Protein AF-A0A7S3C0I4-F1 (afdb_monomer_lite)

Radius of gyration: 18.28 Å; chains: 1; bounding box: 50×37×46 Å

Structure (mmCIF, N/CA/C/O backbone):
data_AF-A0A7S3C0I4-F1
#
_entry.id   AF-A0A7S3C0I4-F1
#
loop_
_atom_site.group_PDB
_atom_site.id
_atom_site.type_symbol
_atom_site.label_atom_id
_atom_site.label_alt_id
_atom_site.label_comp_id
_atom_site.label_asym_id
_atom_site.label_entity_id
_atom_site.label_seq_id
_atom_site.pdbx_PDB_ins_code
_atom_site.Cartn_x
_atom_site.Cartn_y
_atom_site.Cartn_z
_atom_site.occupancy
_atom_site.B_iso_or_equiv
_atom_site.auth_seq_id
_atom_site.auth_comp_id
_atom_site.auth_asym_id
_atom_site.auth_atom_id
_atom_site.pdbx_PDB_model_num
ATOM 1 N N . GLY A 1 1 ? 17.736 3.522 8.682 1.00 48.69 1 GLY A N 1
ATOM 2 C CA . GLY A 1 1 ? 17.381 4.496 7.642 1.00 48.69 1 GLY A CA 1
ATOM 3 C C . GLY A 1 1 ? 15.897 4.374 7.450 1.00 48.69 1 GLY A C 1
ATOM 4 O O . GLY A 1 1 ? 15.434 3.245 7.348 1.00 48.69 1 GLY A O 1
ATOM 5 N N . ASP A 1 2 ? 15.177 5.486 7.488 1.00 69.44 2 ASP A N 1
ATOM 6 C CA . ASP A 1 2 ? 13.716 5.476 7.428 1.00 69.44 2 ASP A CA 1
ATOM 7 C C . ASP A 1 2 ? 13.292 5.419 5.958 1.00 69.44 2 ASP A C 1
ATOM 9 O O . ASP A 1 2 ? 13.362 6.409 5.235 1.00 69.44 2 ASP A O 1
ATOM 13 N N . TYR A 1 3 ? 12.947 4.220 5.487 1.00 77.88 3 TYR A N 1
ATOM 14 C CA . TYR A 1 3 ? 12.648 3.957 4.074 1.00 77.88 3 TYR A CA 1
ATOM 15 C C . TYR A 1 3 ? 11.234 4.389 3.657 1.00 77.88 3 TYR A C 1
ATOM 17 O O . TYR A 1 3 ? 10.981 4.566 2.470 1.00 77.88 3 TYR A O 1
ATOM 25 N N . PHE A 1 4 ? 10.318 4.565 4.617 1.00 88.69 4 PHE A N 1
ATOM 26 C CA . PHE A 1 4 ? 8.887 4.775 4.371 1.00 88.69 4 PHE A CA 1
ATOM 27 C C . PHE A 1 4 ? 8.344 6.059 5.013 1.00 88.69 4 PHE A C 1
ATOM 29 O O . PHE A 1 4 ? 7.157 6.144 5.317 1.00 88.69 4 PHE A O 1
ATOM 36 N N . THR A 1 5 ? 9.187 7.086 5.169 1.00 87.44 5 THR A N 1
ATOM 37 C CA . THR A 1 5 ? 8.852 8.337 5.880 1.00 87.44 5 THR A CA 1
ATOM 38 C C . THR A 1 5 ? 7.561 8.999 5.406 1.00 87.44 5 THR A C 1
ATOM 40 O O . THR A 1 5 ? 6.814 9.524 6.227 1.00 87.44 5 THR A O 1
ATOM 43 N N . GLY A 1 6 ? 7.259 8.960 4.104 1.00 87.56 6 GLY A N 1
ATOM 44 C CA . GLY A 1 6 ? 5.999 9.479 3.566 1.00 87.56 6 GLY A CA 1
ATOM 45 C C . GLY A 1 6 ? 4.771 8.723 4.086 1.00 87.56 6 GLY A C 1
ATOM 46 O O . GLY A 1 6 ? 3.789 9.344 4.489 1.00 87.56 6 GLY A O 1
ATOM 47 N N . VAL A 1 7 ? 4.846 7.389 4.139 1.00 91.94 7 VAL A N 1
ATOM 48 C CA . VAL A 1 7 ? 3.777 6.538 4.686 1.00 91.94 7 VAL A CA 1
ATOM 49 C C . VAL A 1 7 ? 3.670 6.726 6.198 1.00 91.94 7 VAL A C 1
ATOM 51 O O . VAL A 1 7 ? 2.566 6.898 6.703 1.00 91.94 7 VAL A O 1
ATOM 54 N N . ASP A 1 8 ? 4.800 6.764 6.909 1.00 93.88 8 ASP A N 1
ATOM 55 C CA . ASP A 1 8 ? 4.841 6.977 8.362 1.00 93.88 8 ASP A CA 1
ATOM 56 C C . ASP A 1 8 ? 4.233 8.325 8.757 1.00 93.88 8 ASP A C 1
ATOM 58 O O . ASP A 1 8 ? 3.407 8.400 9.664 1.00 93.88 8 ASP A O 1
ATOM 62 N N . THR A 1 9 ? 4.576 9.383 8.020 1.00 93.69 9 THR A N 1
ATOM 63 C CA . THR A 1 9 ? 4.012 10.724 8.217 1.00 93.69 9 THR A CA 1
ATOM 64 C C . THR A 1 9 ? 2.498 10.694 8.017 1.00 93.69 9 THR A C 1
ATOM 66 O O . THR A 1 9 ? 1.744 11.174 8.862 1.00 93.69 9 THR A O 1
ATOM 69 N N . TRP A 1 10 ? 2.015 10.097 6.925 1.00 94.62 10 TRP A N 1
ATOM 70 C CA . TRP A 1 10 ? 0.577 10.003 6.683 1.00 94.62 10 TRP A CA 1
ATOM 71 C C . TRP A 1 10 ? -0.150 9.183 7.764 1.00 94.62 10 TRP A C 1
ATOM 73 O O . TRP A 1 10 ? -1.214 9.593 8.230 1.00 94.62 10 TRP A O 1
ATOM 83 N N . LEU A 1 11 ? 0.430 8.069 8.222 1.00 95.88 11 LEU A N 1
ATOM 84 C CA . LEU A 1 11 ? -0.125 7.271 9.318 1.00 95.88 11 LEU A CA 1
ATOM 85 C C . LEU A 1 11 ? -0.259 8.107 10.595 1.00 95.88 11 LEU A C 1
ATOM 87 O O . LEU A 1 11 ? -1.354 8.194 11.150 1.00 95.88 11 LEU A O 1
ATOM 91 N N . GLN A 1 12 ? 0.826 8.770 10.999 1.00 96.69 12 GLN A N 1
ATOM 92 C CA . GLN A 1 12 ? 0.896 9.568 12.222 1.00 96.69 12 GLN A CA 1
ATOM 93 C C . GLN A 1 12 ? -0.105 10.728 12.225 1.00 96.69 12 GLN A C 1
ATOM 95 O O . GLN A 1 12 ? -0.729 11.017 13.246 1.00 96.69 12 GLN A O 1
ATOM 100 N N . TYR A 1 13 ? -0.242 11.428 11.098 1.00 97.25 13 TYR A N 1
ATOM 101 C CA . TYR A 1 13 ? -1.042 12.653 11.038 1.00 97.25 13 TYR A CA 1
ATOM 102 C C . TYR A 1 13 ? -2.480 12.436 10.559 1.00 97.25 13 TYR A C 1
ATOM 104 O O . TYR A 1 13 ? -3.309 13.326 10.750 1.00 97.25 13 TYR A O 1
ATOM 112 N N . VAL A 1 14 ? -2.798 11.284 9.958 1.00 96.19 14 VAL A N 1
ATOM 113 C CA . VAL A 1 14 ? -4.129 11.012 9.391 1.00 96.19 14 VAL A CA 1
ATOM 114 C C . VAL A 1 14 ? -4.720 9.706 9.909 1.00 96.19 14 VAL A C 1
ATOM 116 O O . VAL A 1 14 ? -5.776 9.732 10.542 1.00 96.19 14 VAL A O 1
ATOM 119 N N . ALA A 1 15 ? -4.075 8.566 9.653 1.00 96.88 15 ALA A N 1
ATOM 120 C CA . ALA A 1 15 ? -4.694 7.262 9.900 1.00 96.88 15 ALA A CA 1
ATOM 121 C C . ALA A 1 15 ? -4.874 6.954 11.394 1.00 96.88 15 ALA A C 1
ATOM 123 O O . ALA A 1 15 ? -5.948 6.505 11.798 1.00 96.88 15 ALA A O 1
ATOM 124 N N . GLU A 1 16 ? -3.846 7.209 12.207 1.00 97.75 16 GLU A N 1
ATOM 125 C CA . GLU A 1 16 ? -3.862 6.960 13.652 1.00 97.75 16 GLU A CA 1
ATOM 126 C C . GLU A 1 16 ? -4.842 7.899 14.384 1.00 97.75 16 GLU A C 1
ATOM 128 O O . GLU A 1 16 ? -5.669 7.395 15.150 1.00 97.75 16 GLU A O 1
ATOM 133 N N . PRO A 1 17 ? -4.864 9.227 14.124 1.00 98.19 17 PRO A N 1
ATOM 134 C CA . PRO A 1 17 ? -5.885 10.105 14.692 1.00 98.19 17 PRO A CA 1
ATOM 135 C C . PRO A 1 17 ? -7.310 9.719 14.282 1.00 98.19 17 PRO A C 1
ATOM 137 O O . PRO A 1 17 ? -8.217 9.753 15.115 1.00 98.19 17 PRO A O 1
ATOM 140 N N . LEU A 1 18 ? -7.523 9.321 13.021 1.00 97.06 18 LEU A N 1
ATOM 141 C CA . LEU A 1 18 ? -8.840 8.893 12.546 1.00 97.06 18 LEU A CA 1
ATOM 142 C C . LEU A 1 18 ? -9.318 7.624 13.265 1.00 97.06 18 LEU A C 1
ATOM 144 O O . LEU A 1 18 ? -10.478 7.550 13.676 1.00 97.06 18 LEU A O 1
ATOM 148 N N . ASP A 1 19 ? -8.437 6.639 13.454 1.00 97.69 19 ASP A N 1
ATOM 149 C CA . ASP A 1 19 ? -8.764 5.432 14.214 1.00 97.69 19 ASP A CA 1
ATOM 150 C C . ASP A 1 19 ? -9.031 5.734 15.698 1.00 97.69 19 ASP A C 1
ATOM 152 O O . ASP A 1 19 ? -9.972 5.185 16.274 1.00 97.69 19 ASP A O 1
ATOM 156 N N . ALA A 1 20 ? -8.280 6.657 16.307 1.00 97.81 20 ALA A N 1
ATOM 157 C CA . ALA A 1 20 ? -8.525 7.093 17.681 1.00 97.81 20 ALA A CA 1
ATOM 158 C C . ALA A 1 20 ? -9.930 7.704 17.845 1.00 97.81 20 ALA A C 1
ATOM 160 O O . ALA A 1 20 ? -10.681 7.291 18.730 1.00 97.81 20 ALA A O 1
ATOM 161 N N . VAL A 1 21 ? -10.325 8.611 16.943 1.00 97.62 21 VAL A N 1
ATOM 162 C CA . VAL A 1 21 ? -11.668 9.219 16.944 1.00 97.62 21 VAL A CA 1
ATOM 163 C C . VAL A 1 21 ? -12.753 8.168 16.706 1.00 97.62 21 VAL A C 1
ATOM 165 O O . VAL A 1 21 ? -13.781 8.172 17.384 1.00 97.62 21 VAL A O 1
ATOM 168 N N . ARG A 1 22 ? -12.538 7.225 15.780 1.00 97.31 22 ARG A N 1
ATOM 169 C CA . ARG A 1 22 ? -13.474 6.115 15.553 1.00 97.31 22 ARG A CA 1
ATOM 170 C C . ARG A 1 22 ? -13.669 5.277 16.815 1.00 97.31 22 ARG A C 1
ATOM 172 O O . ARG A 1 22 ? -14.809 4.953 17.143 1.00 97.31 22 ARG A O 1
ATOM 179 N N . LYS A 1 23 ? -12.589 4.912 17.512 1.00 97.38 23 LYS A N 1
ATOM 180 C CA . LYS A 1 23 ? -12.652 4.123 18.755 1.00 97.38 23 LYS A CA 1
ATOM 181 C C . LYS A 1 23 ? -13.464 4.827 19.841 1.00 97.38 23 LYS A C 1
ATOM 183 O O . LYS A 1 23 ? -14.166 4.153 20.587 1.00 97.38 23 LYS A O 1
ATOM 188 N N . GLU A 1 24 ? -13.394 6.154 19.904 1.00 98.12 24 GLU A N 1
ATOM 189 C CA . GLU A 1 24 ? -14.163 6.962 20.853 1.00 98.12 24 GLU A CA 1
ATOM 190 C C . GLU A 1 24 ? -15.642 7.078 20.457 1.00 98.12 24 GLU A C 1
ATOM 192 O O . GLU A 1 24 ? -16.529 6.786 21.258 1.00 98.12 24 GLU A O 1
ATOM 197 N N . LEU A 1 25 ? -15.919 7.493 19.218 1.00 98.06 25 LEU A N 1
ATOM 198 C CA . LEU A 1 25 ? -17.264 7.904 18.804 1.00 98.06 25 LEU A CA 1
ATOM 199 C C . LEU A 1 25 ? -18.113 6.765 18.229 1.00 98.06 25 LEU A C 1
ATOM 201 O O . LEU A 1 25 ? -19.340 6.811 18.298 1.00 98.06 25 LEU A O 1
ATOM 205 N N . ALA A 1 26 ? -17.484 5.758 17.623 1.00 97.12 26 ALA A N 1
ATOM 206 C CA . ALA A 1 26 ? -18.170 4.697 16.892 1.00 97.12 26 ALA A CA 1
ATOM 207 C C . ALA A 1 26 ? -17.400 3.358 16.944 1.00 97.12 26 ALA A C 1
ATOM 209 O O . ALA A 1 26 ? -17.061 2.802 15.893 1.00 97.12 26 ALA A O 1
ATOM 210 N N . PRO A 1 27 ? -17.153 2.783 18.138 1.00 95.81 27 PRO A N 1
ATOM 211 C CA . PRO A 1 27 ? -16.273 1.620 18.313 1.00 95.81 27 PRO A CA 1
ATOM 212 C C . PRO A 1 27 ? -16.721 0.355 17.566 1.00 95.81 27 PRO A C 1
ATOM 214 O O . PRO A 1 27 ? -15.898 -0.510 17.280 1.00 95.81 27 PRO A O 1
ATOM 217 N N . ALA A 1 28 ? -18.009 0.242 17.228 1.00 95.94 28 ALA A N 1
ATOM 218 C CA . ALA A 1 28 ? -18.550 -0.872 16.446 1.00 95.94 28 ALA A CA 1
ATOM 219 C C . ALA A 1 28 ? -18.297 -0.748 14.928 1.00 95.94 28 ALA A C 1
ATOM 221 O O . ALA A 1 28 ? -18.512 -1.708 14.189 1.00 95.94 28 ALA A O 1
ATOM 222 N N . THR A 1 29 ? -17.871 0.424 14.449 1.00 96.38 29 THR A N 1
ATOM 223 C CA . THR A 1 29 ? -17.555 0.663 13.032 1.00 96.38 29 THR A CA 1
ATOM 224 C C . THR A 1 29 ? -16.110 0.289 12.719 1.00 96.38 29 THR A C 1
ATOM 226 O O . THR A 1 29 ? -15.266 0.241 13.614 1.00 96.38 29 THR A O 1
ATOM 229 N N . ARG A 1 30 ? -15.810 0.046 11.439 1.00 95.19 30 ARG A N 1
ATOM 230 C CA . ARG A 1 30 ? -14.449 -0.199 10.942 1.00 95.19 30 ARG A CA 1
ATOM 231 C C . ARG A 1 30 ? -14.102 0.783 9.835 1.00 95.19 30 ARG A C 1
ATOM 233 O O . ARG A 1 30 ? -14.996 1.269 9.144 1.00 95.19 30 ARG A O 1
ATOM 240 N N . LEU A 1 31 ? -12.810 1.043 9.664 1.00 96.94 31 LEU A N 1
ATOM 241 C CA . LEU A 1 31 ? -12.306 1.885 8.583 1.00 96.94 31 LEU A CA 1
ATOM 242 C C . LEU A 1 31 ? -12.036 1.049 7.341 1.00 96.94 31 LEU A C 1
ATOM 244 O O . LEU A 1 31 ? -11.650 -0.117 7.417 1.00 96.94 31 LEU A O 1
ATOM 248 N N . ILE A 1 32 ? -12.237 1.679 6.194 1.00 96.56 32 ILE A N 1
ATOM 249 C CA . ILE A 1 32 ? -11.855 1.156 4.893 1.00 96.56 32 ILE A CA 1
ATOM 250 C C . ILE A 1 32 ? -10.969 2.214 4.256 1.00 96.56 32 ILE A C 1
ATOM 252 O O . ILE A 1 32 ? -11.365 3.373 4.138 1.00 96.56 32 ILE A O 1
ATOM 256 N N . MET A 1 33 ? -9.779 1.804 3.835 1.00 95.44 33 MET A N 1
ATOM 257 C CA . MET A 1 33 ? -8.966 2.584 2.924 1.00 95.44 33 MET A CA 1
ATOM 258 C C . MET A 1 33 ? -9.413 2.209 1.518 1.00 95.44 33 MET A C 1
ATOM 260 O O . MET A 1 33 ? -9.071 1.135 1.034 1.00 95.44 33 MET A O 1
ATOM 264 N N . ASN A 1 34 ? -10.240 3.053 0.901 1.00 94.31 34 ASN A N 1
ATOM 265 C CA . ASN A 1 34 ? -10.790 2.770 -0.425 1.00 94.31 34 ASN A CA 1
ATOM 266 C C . ASN A 1 34 ? -9.687 2.666 -1.485 1.00 94.31 34 ASN A C 1
ATOM 268 O O . ASN A 1 34 ? -9.759 1.813 -2.361 1.00 94.31 34 ASN A O 1
ATOM 272 N N . GLU A 1 35 ? -8.675 3.526 -1.383 1.00 92.25 35 GLU A N 1
ATOM 273 C CA . GLU A 1 35 ? -7.645 3.680 -2.400 1.00 92.25 35 GLU A CA 1
ATOM 274 C C . GLU A 1 35 ? -6.360 4.195 -1.754 1.00 92.25 35 GLU A C 1
ATOM 276 O O . GLU A 1 35 ? -6.305 5.320 -1.255 1.00 92.25 35 GLU A O 1
ATOM 281 N N . PHE A 1 36 ? -5.328 3.352 -1.731 1.00 93.00 36 PHE A N 1
ATOM 282 C CA . PHE A 1 36 ? -4.006 3.735 -1.258 1.00 93.00 36 PHE A CA 1
ATOM 283 C C . PHE A 1 36 ? -3.024 3.847 -2.426 1.00 93.00 36 PHE A C 1
ATOM 285 O O . PHE A 1 36 ? -2.609 2.839 -3.009 1.00 93.00 36 PHE A O 1
ATOM 292 N N . ILE A 1 37 ? -2.635 5.089 -2.721 1.00 90.06 37 ILE A N 1
ATOM 293 C CA . ILE A 1 37 ? -1.709 5.445 -3.798 1.00 90.06 37 ILE A CA 1
ATOM 294 C C . ILE A 1 37 ? -0.361 5.868 -3.195 1.00 90.06 37 ILE A C 1
ATOM 296 O O . ILE A 1 37 ? -0.226 6.992 -2.700 1.00 90.06 37 ILE A O 1
ATOM 300 N N . PRO A 1 38 ? 0.666 5.002 -3.208 1.00 85.56 38 PRO A N 1
ATOM 301 C CA . PRO A 1 38 ? 2.004 5.377 -2.776 1.00 85.56 38 PRO A CA 1
ATOM 302 C C . PRO A 1 38 ? 2.732 6.102 -3.913 1.00 85.56 38 PRO A C 1
ATOM 304 O O . PRO A 1 38 ? 3.537 5.498 -4.630 1.00 85.56 38 PRO A O 1
ATOM 307 N N . PHE A 1 39 ? 2.431 7.392 -4.089 1.00 78.50 39 PHE A N 1
ATOM 308 C CA . PHE A 1 39 ? 3.070 8.236 -5.101 1.00 78.50 39 PHE A CA 1
ATOM 309 C C . PHE A 1 39 ? 4.599 8.195 -4.969 1.00 78.50 39 PHE A C 1
ATOM 311 O O . PHE A 1 39 ? 5.172 8.689 -4.000 1.00 78.50 39 PHE A O 1
ATOM 318 N N . ASN A 1 40 ? 5.252 7.583 -5.961 1.00 71.25 40 ASN A N 1
ATOM 319 C CA . ASN A 1 40 ? 6.702 7.525 -6.109 1.00 71.25 40 ASN A CA 1
ATOM 320 C C . ASN A 1 40 ? 7.062 8.097 -7.478 1.00 71.25 40 ASN A C 1
ATOM 322 O O . ASN A 1 40 ? 6.839 7.467 -8.510 1.00 71.25 40 ASN A O 1
ATOM 326 N N . ASN A 1 41 ? 7.637 9.294 -7.474 1.00 60.78 41 ASN A N 1
ATOM 327 C CA . ASN A 1 41 ? 7.816 10.107 -8.674 1.00 60.78 41 ASN A CA 1
ATOM 328 C C . ASN A 1 41 ? 9.010 9.678 -9.567 1.00 60.78 41 ASN A C 1
ATOM 330 O O . ASN A 1 41 ? 9.310 10.326 -10.569 1.00 60.78 41 ASN A O 1
ATOM 334 N N . GLU A 1 42 ? 9.687 8.570 -9.245 1.00 58.97 42 GLU A N 1
ATOM 335 C CA . GLU A 1 42 ? 10.844 8.027 -9.980 1.00 58.97 42 GLU A CA 1
ATOM 336 C C . GLU A 1 42 ? 10.434 6.975 -11.031 1.00 58.97 42 GLU A C 1
ATOM 338 O O . GLU A 1 42 ? 10.721 5.778 -10.937 1.00 58.97 42 GLU A O 1
ATOM 343 N N . TRP A 1 43 ? 9.721 7.440 -12.055 1.00 57.00 43 TRP A N 1
ATOM 344 C CA . TRP A 1 43 ? 9.103 6.622 -13.106 1.00 57.00 43 TRP A CA 1
ATOM 345 C C . TRP A 1 43 ? 9.908 6.463 -14.416 1.00 57.00 43 TRP A C 1
ATOM 347 O O . TRP A 1 43 ? 9.586 5.582 -15.215 1.00 57.00 43 TRP A O 1
ATOM 357 N N . CYS A 1 44 ? 10.949 7.268 -14.672 1.00 54.22 44 CYS A N 1
ATOM 358 C CA . CYS A 1 44 ? 11.519 7.409 -16.023 1.00 54.22 44 CYS A CA 1
ATOM 359 C C . CYS A 1 44 ? 12.492 6.296 -16.460 1.00 54.22 44 CYS A C 1
ATOM 361 O O . CYS A 1 44 ? 13.509 6.042 -15.817 1.00 54.22 44 CYS A O 1
ATOM 363 N N . ASN A 1 45 ? 12.237 5.707 -17.637 1.00 48.59 45 ASN A N 1
ATOM 364 C CA . ASN A 1 45 ? 13.166 4.833 -18.368 1.00 48.59 45 ASN A CA 1
ATOM 365 C C . ASN A 1 45 ? 14.139 5.631 -19.246 1.00 48.59 45 ASN A C 1
ATOM 367 O O . ASN A 1 45 ? 14.060 5.575 -20.473 1.00 48.59 45 ASN A O 1
ATOM 371 N N . ASN A 1 46 ? 15.019 6.428 -18.657 1.00 50.06 46 ASN A N 1
ATOM 372 C CA . ASN A 1 46 ? 15.923 7.242 -19.456 1.00 50.06 46 ASN A CA 1
ATOM 373 C C . ASN A 1 46 ? 17.386 6.934 -19.119 1.00 50.06 46 ASN A C 1
ATOM 375 O O . ASN A 1 46 ? 17.934 7.454 -18.154 1.00 50.06 46 ASN A O 1
ATOM 379 N N . SER A 1 47 ? 18.040 6.138 -19.972 1.00 45.44 47 SER A N 1
ATOM 380 C CA . SER A 1 47 ? 19.489 5.869 -19.923 1.00 45.44 47 SER A CA 1
ATOM 381 C C . SER A 1 47 ? 20.370 7.125 -20.069 1.00 45.44 47 SER A C 1
ATOM 383 O O . SER A 1 47 ? 21.568 7.063 -19.817 1.00 45.44 47 SER A O 1
ATOM 385 N N . ALA A 1 48 ? 19.803 8.242 -20.523 1.00 46.34 48 ALA A N 1
ATOM 386 C CA . ALA A 1 48 ? 20.437 9.545 -20.728 1.00 46.34 48 ALA A CA 1
ATOM 387 C C . ALA A 1 48 ? 20.190 10.554 -19.585 1.00 46.34 48 ALA A C 1
ATOM 389 O O . ALA A 1 48 ? 20.793 11.628 -19.596 1.00 46.34 48 ALA A O 1
ATOM 390 N N . HIS A 1 49 ? 19.364 10.228 -18.583 1.00 46.84 49 HIS A N 1
ATOM 391 C CA . HIS A 1 49 ? 19.177 11.050 -17.383 1.00 46.84 49 HIS A CA 1
ATOM 392 C C . HIS A 1 49 ? 19.378 10.206 -16.122 1.00 46.84 49 HIS A C 1
ATOM 394 O O . HIS A 1 49 ? 18.402 9.762 -15.515 1.00 46.84 49 HIS A O 1
ATOM 400 N N . PRO A 1 50 ? 20.641 9.979 -15.714 1.00 45.50 50 PRO A N 1
ATOM 401 C CA . PRO A 1 50 ? 20.919 9.447 -14.395 1.00 45.50 50 PRO A CA 1
ATOM 402 C C . PRO A 1 50 ? 20.457 10.487 -13.360 1.00 45.50 50 PRO A C 1
ATOM 404 O O . PRO A 1 50 ? 20.985 11.591 -13.272 1.00 45.50 50 PRO A O 1
ATOM 407 N N . GLU A 1 51 ? 19.412 10.127 -12.623 1.00 44.41 51 GLU A N 1
ATOM 408 C CA . GLU A 1 51 ? 19.039 10.654 -11.303 1.00 44.41 51 GLU A CA 1
ATOM 409 C C . GLU A 1 51 ? 18.359 12.033 -11.155 1.00 44.41 51 GLU A C 1
ATOM 411 O O . GLU A 1 51 ? 17.896 12.298 -10.052 1.00 44.41 51 GLU A O 1
ATOM 416 N N . ALA A 1 52 ? 18.194 12.900 -12.170 1.00 41.62 52 ALA A N 1
ATOM 417 C CA . ALA A 1 52 ? 17.727 14.276 -11.861 1.00 41.62 52 ALA A CA 1
ATOM 418 C C . ALA A 1 52 ? 16.665 14.955 -12.746 1.00 41.62 52 ALA A C 1
ATOM 420 O O . ALA A 1 52 ? 16.233 16.052 -12.398 1.00 41.62 52 ALA A O 1
ATOM 421 N N . SER A 1 53 ? 16.192 14.379 -13.852 1.00 45.56 53 SER A N 1
ATOM 422 C CA . SER A 1 53 ? 15.191 15.083 -14.677 1.00 45.56 53 SER A CA 1
ATOM 423 C C . SER A 1 53 ? 14.135 14.151 -15.246 1.00 45.56 53 SER A C 1
ATOM 425 O O . SER A 1 53 ? 14.053 13.909 -16.452 1.00 45.56 53 SER A O 1
ATOM 427 N N . CYS A 1 54 ? 13.289 13.642 -14.354 1.00 51.22 54 CYS A N 1
ATOM 428 C CA . CYS A 1 54 ? 11.934 13.301 -14.749 1.00 51.22 54 CYS A CA 1
ATOM 429 C C . CYS A 1 54 ? 11.166 14.605 -14.951 1.00 51.22 54 CYS A C 1
ATOM 431 O O . CYS A 1 54 ? 10.588 15.151 -14.017 1.00 51.22 54 CYS A O 1
ATOM 433 N N . ASP A 1 55 ? 11.206 15.135 -16.169 1.00 45.50 55 ASP A N 1
ATOM 434 C CA . ASP A 1 55 ? 10.270 16.178 -16.555 1.00 45.50 55 ASP A CA 1
ATOM 435 C C . ASP A 1 55 ? 8.874 15.543 -16.668 1.00 45.50 55 ASP A C 1
ATOM 437 O O . ASP A 1 55 ? 8.562 14.843 -17.634 1.00 45.50 55 ASP A O 1
ATOM 441 N N . PHE A 1 56 ? 8.049 15.749 -15.634 1.00 49.06 56 PHE A N 1
ATOM 442 C CA . PHE A 1 56 ? 6.664 15.264 -15.529 1.00 49.06 56 PHE A CA 1
ATOM 443 C C . PHE A 1 56 ? 5.754 15.766 -16.659 1.00 49.06 56 PHE A C 1
ATOM 445 O O . PHE A 1 56 ? 4.614 15.323 -16.769 1.00 49.06 56 PHE A O 1
ATOM 452 N N . THR A 1 57 ? 6.234 16.687 -17.500 1.00 42.81 57 THR A N 1
ATOM 453 C CA . THR A 1 57 ? 5.459 17.285 -18.589 1.00 42.81 57 THR A CA 1
ATOM 454 C C . THR A 1 57 ? 5.572 16.540 -19.922 1.00 42.81 57 THR A C 1
ATOM 456 O O . THR A 1 57 ? 5.026 17.006 -20.925 1.00 42.81 57 THR A O 1
ATOM 459 N N . GLN A 1 58 ? 6.250 15.384 -19.983 1.00 43.84 58 GLN A N 1
ATOM 460 C CA . GLN A 1 58 ? 6.494 14.729 -21.268 1.00 43.84 58 GLN A CA 1
ATOM 461 C C . GLN A 1 58 ? 5.193 14.212 -21.917 1.00 43.84 58 GLN A C 1
ATOM 463 O O . GLN A 1 58 ? 4.632 13.185 -21.540 1.00 43.84 58 GLN A O 1
ATOM 468 N N . ALA A 1 59 ? 4.760 14.910 -22.971 1.00 39.59 59 ALA A N 1
ATOM 469 C CA . ALA A 1 59 ? 3.577 14.626 -23.789 1.00 39.59 59 ALA A CA 1
ATOM 470 C C . ALA A 1 59 ? 3.572 13.240 -24.488 1.00 39.59 59 ALA A C 1
ATOM 472 O O . ALA A 1 5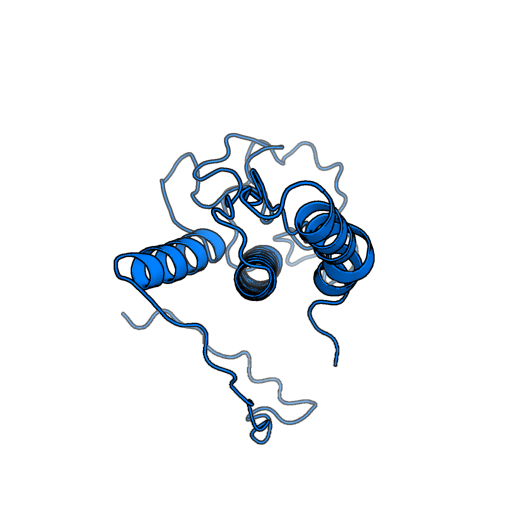9 ? 2.596 12.881 -25.145 1.00 39.59 59 ALA A O 1
ATOM 473 N N . SER A 1 60 ? 4.642 12.446 -24.357 1.00 44.66 60 SER A N 1
ATOM 474 C CA . SER A 1 60 ? 4.780 11.073 -24.876 1.00 44.66 60 SER A CA 1
ATOM 475 C C . SER A 1 60 ? 4.272 9.979 -23.925 1.00 44.66 60 SER A C 1
ATOM 477 O O . SER A 1 60 ? 4.318 8.795 -24.271 1.00 44.66 60 SER A O 1
ATOM 479 N N . SER A 1 61 ? 3.747 10.347 -22.753 1.00 48.22 61 SER A N 1
ATOM 480 C CA . SER A 1 61 ? 3.235 9.422 -21.732 1.00 48.22 61 SER A CA 1
ATOM 481 C C . SER A 1 61 ? 2.058 8.542 -22.194 1.00 48.22 61 SER A C 1
ATOM 483 O O . SER A 1 61 ? 1.842 7.458 -21.658 1.00 48.22 61 SER A O 1
ATOM 485 N N . THR A 1 62 ? 1.349 8.926 -23.261 1.00 46.06 62 THR A N 1
ATOM 486 C CA . THR A 1 62 ? 0.277 8.123 -23.892 1.00 46.06 62 THR A CA 1
ATOM 487 C C . THR A 1 62 ? 0.773 6.819 -24.532 1.00 46.06 62 THR A C 1
ATOM 489 O O . THR A 1 62 ? -0.028 5.948 -24.882 1.00 46.06 62 THR A O 1
ATOM 492 N N . THR A 1 63 ? 2.094 6.665 -24.677 1.00 52.72 63 THR A N 1
ATOM 493 C CA . THR A 1 63 ? 2.731 5.490 -25.290 1.00 52.72 63 THR A CA 1
ATOM 494 C C . THR A 1 63 ? 3.653 4.705 -24.367 1.00 52.72 63 THR A C 1
ATOM 496 O O . THR A 1 63 ? 4.251 3.734 -24.821 1.00 52.72 63 THR A O 1
ATOM 499 N N . VAL A 1 64 ? 3.759 5.096 -23.095 1.00 52.78 64 VAL A N 1
ATOM 500 C CA . VAL A 1 64 ? 4.688 4.468 -22.154 1.00 52.78 64 VAL A CA 1
ATOM 501 C C . VAL A 1 64 ? 4.139 3.106 -21.739 1.00 52.78 64 VAL A C 1
ATOM 503 O O . VAL A 1 64 ? 3.144 3.027 -21.023 1.00 52.78 64 VAL A O 1
ATOM 506 N N . ASP A 1 65 ? 4.783 2.043 -22.218 1.00 55.38 65 ASP A N 1
ATOM 507 C CA . ASP A 1 65 ? 4.604 0.686 -21.698 1.00 55.38 65 ASP A CA 1
ATOM 508 C C . ASP A 1 65 ? 5.243 0.586 -20.299 1.00 55.38 65 ASP A C 1
ATOM 510 O O . ASP A 1 65 ? 6.144 1.363 -19.949 1.00 55.38 65 ASP A O 1
ATOM 514 N N . ILE A 1 66 ? 4.817 -0.385 -19.485 1.00 55.50 66 ILE A N 1
ATOM 515 C CA . ILE A 1 66 ? 5.406 -0.600 -18.152 1.00 55.50 66 ILE A CA 1
ATOM 516 C C . ILE A 1 66 ? 6.917 -0.877 -18.267 1.00 55.50 66 ILE A C 1
ATOM 518 O O . ILE A 1 66 ? 7.346 -1.957 -18.674 1.00 55.50 66 ILE A O 1
ATOM 522 N N . ASN A 1 67 ? 7.760 0.070 -17.834 1.00 60.81 67 ASN A N 1
ATOM 523 C CA . ASN A 1 67 ? 9.202 -0.161 -17.722 1.00 60.81 67 ASN A CA 1
ATOM 524 C C . ASN A 1 67 ? 9.592 -0.711 -16.345 1.00 60.81 67 ASN A C 1
ATOM 526 O O . ASN A 1 67 ? 9.805 0.049 -15.404 1.00 60.81 67 ASN A O 1
ATOM 530 N N . ARG A 1 68 ? 9.828 -2.020 -16.252 1.00 55.47 68 ARG A N 1
ATOM 531 C CA . ARG A 1 68 ? 10.291 -2.674 -15.013 1.00 55.47 68 ARG A CA 1
ATOM 532 C C . ARG A 1 68 ? 11.731 -2.345 -14.599 1.00 55.47 68 ARG A C 1
ATOM 534 O O . ARG A 1 68 ? 12.160 -2.793 -13.542 1.00 55.47 68 ARG A O 1
ATOM 541 N N . LYS A 1 69 ? 12.494 -1.598 -15.407 1.00 56.75 69 LYS A N 1
ATOM 542 C CA . LYS A 1 69 ? 13.845 -1.150 -15.026 1.00 56.75 69 LYS A CA 1
ATOM 543 C C . LYS A 1 69 ? 13.834 0.045 -14.073 1.00 56.75 69 LYS A C 1
ATOM 545 O O . LYS A 1 69 ? 14.888 0.371 -13.538 1.00 56.75 69 LYS A O 1
ATOM 550 N N . THR A 1 70 ? 12.697 0.719 -13.883 1.00 61.94 70 THR A N 1
ATOM 551 C CA . THR A 1 70 ? 12.628 1.841 -12.941 1.00 61.94 70 THR A CA 1
ATOM 552 C C . THR A 1 70 ? 12.411 1.361 -11.515 1.00 61.94 70 THR A C 1
ATOM 554 O O . THR A 1 70 ? 11.675 0.406 -11.260 1.00 61.94 70 THR A O 1
ATOM 557 N N . LEU A 1 71 ? 13.037 2.064 -10.570 1.00 70.38 71 LEU A N 1
ATOM 558 C CA . LEU A 1 71 ? 12.835 1.838 -9.142 1.00 70.38 71 LEU A CA 1
ATOM 559 C C . LEU A 1 71 ? 11.371 2.090 -8.738 1.00 70.38 71 LEU A C 1
ATOM 561 O O . LEU A 1 71 ? 10.869 1.401 -7.853 1.00 70.38 71 LEU A O 1
ATOM 565 N N . GLY A 1 72 ? 10.673 3.009 -9.419 1.00 76.81 72 GLY A N 1
ATOM 566 C CA . GLY A 1 72 ? 9.318 3.448 -9.081 1.00 76.81 72 GLY A CA 1
ATOM 567 C C . GLY A 1 72 ? 8.300 2.322 -8.890 1.00 76.81 72 GLY A C 1
ATOM 568 O O . GLY A 1 72 ? 7.554 2.357 -7.917 1.00 76.81 72 GLY A O 1
ATOM 569 N N . TRP A 1 73 ? 8.288 1.287 -9.742 1.00 80.25 73 TRP A N 1
ATOM 570 C CA . TRP A 1 73 ? 7.338 0.169 -9.591 1.00 80.25 73 TRP A CA 1
ATOM 571 C C . TRP A 1 73 ? 7.592 -0.640 -8.317 1.00 80.25 73 TRP A C 1
ATOM 573 O O . TRP A 1 73 ? 6.656 -0.993 -7.600 1.00 80.25 73 TRP A O 1
ATOM 583 N N . SER A 1 74 ? 8.861 -0.932 -8.030 1.00 84.75 74 SER A N 1
ATOM 584 C CA . SER A 1 74 ? 9.265 -1.679 -6.836 1.00 84.75 74 SER A CA 1
ATOM 585 C C . SER A 1 74 ? 9.103 -0.841 -5.567 1.00 84.75 74 SER A C 1
ATOM 587 O O . SER A 1 74 ? 8.663 -1.367 -4.548 1.00 84.75 74 SER A O 1
ATOM 589 N N . ALA A 1 75 ? 9.395 0.461 -5.634 1.00 83.75 75 ALA A N 1
ATOM 590 C CA . ALA A 1 75 ? 9.179 1.403 -4.540 1.00 83.75 75 ALA A CA 1
ATOM 591 C C . ALA A 1 75 ? 7.684 1.542 -4.213 1.00 83.75 75 ALA A C 1
ATOM 593 O O . ALA A 1 75 ? 7.298 1.401 -3.055 1.00 83.75 75 ALA A O 1
ATOM 594 N N . ALA A 1 76 ? 6.824 1.705 -5.225 1.00 87.69 76 ALA A N 1
ATOM 595 C CA . ALA A 1 76 ? 5.374 1.749 -5.044 1.00 87.69 76 ALA A CA 1
ATOM 596 C C . ALA A 1 76 ? 4.834 0.447 -4.442 1.00 87.69 76 ALA A C 1
ATOM 598 O O . ALA A 1 76 ? 4.057 0.486 -3.489 1.00 87.69 76 ALA A O 1
ATOM 599 N N . ALA A 1 77 ? 5.299 -0.707 -4.927 1.00 91.38 77 ALA A N 1
ATOM 600 C CA . ALA A 1 77 ? 4.936 -2.003 -4.361 1.00 91.38 77 ALA A CA 1
ATOM 601 C C . ALA A 1 77 ? 5.353 -2.136 -2.885 1.00 91.38 77 ALA A C 1
ATOM 603 O O . ALA A 1 77 ? 4.557 -2.586 -2.059 1.00 91.38 77 ALA A O 1
ATOM 604 N N . ALA A 1 78 ? 6.578 -1.721 -2.543 1.00 92.19 78 ALA A N 1
ATOM 605 C CA . ALA A 1 78 ? 7.095 -1.767 -1.178 1.00 92.19 78 ALA A CA 1
ATOM 606 C C . ALA A 1 78 ? 6.322 -0.826 -0.241 1.00 92.19 78 ALA A C 1
ATOM 608 O O . ALA A 1 78 ? 5.909 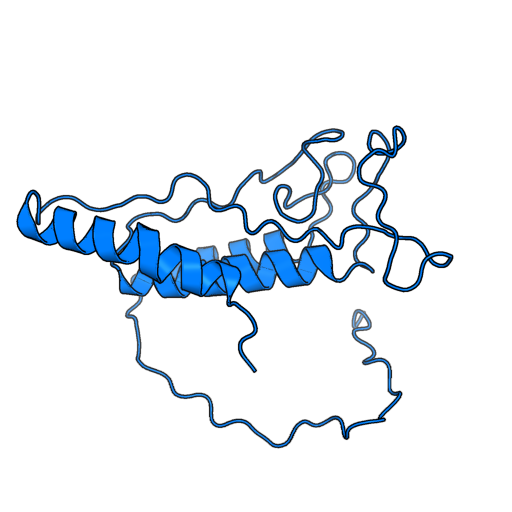-1.249 0.838 1.00 92.19 78 ALA A O 1
ATOM 609 N N . CYS A 1 79 ? 6.068 0.415 -0.665 1.00 93.31 79 CYS A N 1
ATOM 610 C CA . CYS A 1 79 ? 5.285 1.386 0.098 1.00 93.31 79 CYS A CA 1
ATOM 611 C C . CYS A 1 79 ? 3.842 0.913 0.314 1.00 93.31 79 CYS A C 1
ATOM 613 O O . CYS A 1 79 ? 3.328 1.027 1.427 1.00 93.31 79 CYS A O 1
ATOM 615 N N . PHE A 1 80 ? 3.204 0.335 -0.714 1.00 94.88 80 PHE A N 1
ATOM 616 C CA . PHE A 1 80 ? 1.871 -0.253 -0.578 1.00 94.88 80 PHE A CA 1
ATOM 617 C C . PHE A 1 80 ? 1.871 -1.387 0.452 1.00 94.88 80 PHE A C 1
ATOM 619 O O . PHE A 1 80 ? 1.052 -1.383 1.367 1.00 94.88 80 PHE A O 1
ATOM 626 N N . ALA A 1 81 ? 2.803 -2.340 0.339 1.00 95.31 81 ALA A N 1
ATOM 627 C CA . ALA A 1 81 ? 2.873 -3.482 1.247 1.00 95.31 81 ALA A CA 1
ATOM 628 C C . ALA A 1 81 ? 3.154 -3.062 2.697 1.00 95.31 81 ALA A C 1
ATOM 630 O O . ALA A 1 81 ? 2.538 -3.590 3.624 1.00 95.31 81 ALA A O 1
ATOM 631 N N . TYR A 1 82 ? 4.042 -2.084 2.889 1.00 95.00 82 TYR A N 1
ATOM 632 C CA . TYR A 1 82 ? 4.323 -1.511 4.199 1.00 95.00 82 TYR A CA 1
ATOM 633 C C . TYR A 1 82 ? 3.076 -0.853 4.802 1.00 95.00 82 TYR A C 1
ATOM 635 O O . TYR A 1 82 ? 2.657 -1.223 5.900 1.00 95.00 82 TYR A O 1
ATOM 643 N N . GLY A 1 83 ? 2.423 0.058 4.073 1.00 95.19 83 GLY A N 1
ATOM 644 C CA . GLY A 1 83 ? 1.225 0.726 4.581 1.00 95.19 83 GLY A CA 1
ATOM 645 C C . GLY A 1 83 ? 0.036 -0.222 4.769 1.00 95.19 83 GLY A C 1
ATOM 646 O O . GLY A 1 83 ? -0.694 -0.066 5.740 1.00 95.19 83 GLY A O 1
ATOM 647 N N . PHE A 1 84 ? -0.119 -1.261 3.939 1.00 95.69 84 PHE A N 1
ATOM 648 C CA . PHE A 1 84 ? -1.097 -2.332 4.169 1.00 95.69 84 PHE A CA 1
ATOM 649 C C . PHE A 1 84 ? -0.891 -2.995 5.538 1.00 95.69 84 PHE A C 1
ATOM 651 O O . PHE A 1 84 ? -1.848 -3.168 6.295 1.00 95.69 84 PHE A O 1
ATOM 658 N N . GLY A 1 85 ? 0.356 -3.341 5.878 1.00 93.88 85 GLY A N 1
ATOM 659 C CA . GLY A 1 85 ? 0.693 -3.921 7.179 1.00 93.88 85 GLY A CA 1
ATOM 660 C C . GLY A 1 85 ? 0.348 -2.978 8.332 1.00 93.88 85 GLY A C 1
ATOM 661 O O . GLY A 1 85 ? -0.348 -3.373 9.264 1.00 93.88 85 GLY A O 1
ATOM 662 N N . ARG A 1 86 ? 0.745 -1.707 8.224 1.00 95.62 86 ARG A N 1
ATOM 663 C CA . ARG A 1 86 ? 0.463 -0.680 9.241 1.00 95.62 86 ARG A CA 1
ATOM 664 C C . ARG A 1 86 ? -1.034 -0.407 9.415 1.00 95.62 86 ARG A C 1
ATOM 666 O O . ARG A 1 86 ? -1.512 -0.292 10.536 1.00 95.62 86 ARG A O 1
ATOM 673 N N . LEU A 1 87 ? -1.804 -0.365 8.329 1.00 96.06 87 LEU A N 1
ATOM 674 C CA . LEU A 1 87 ? -3.263 -0.218 8.389 1.00 96.06 87 LEU A CA 1
ATOM 675 C C . LEU A 1 87 ? -3.951 -1.454 8.975 1.00 96.06 87 LEU A C 1
ATOM 677 O O . LEU A 1 87 ? -4.958 -1.323 9.670 1.00 96.06 87 LEU A O 1
ATOM 681 N N . SER A 1 88 ? -3.388 -2.643 8.756 1.00 93.44 88 SER A N 1
ATOM 682 C CA . SER A 1 88 ? -3.872 -3.871 9.393 1.00 93.44 88 SER A CA 1
ATOM 683 C C . SER A 1 88 ? -3.711 -3.811 10.917 1.00 93.44 88 SER A C 1
ATOM 685 O O . SER A 1 88 ? -4.608 -4.240 11.639 1.00 93.44 88 SER A O 1
ATOM 687 N N . GLU A 1 89 ? -2.618 -3.232 11.427 1.00 93.88 89 GLU A N 1
ATOM 688 C CA . GLU A 1 89 ? -2.412 -3.012 12.872 1.00 93.88 89 GLU A CA 1
ATOM 689 C C . GLU A 1 89 ? -3.448 -2.050 13.484 1.00 93.88 89 GLU A C 1
ATOM 691 O O . GLU A 1 89 ? -3.742 -2.135 14.677 1.00 93.88 89 GLU A O 1
ATOM 696 N N . LEU A 1 90 ? -4.043 -1.177 12.664 1.00 95.25 90 LEU A N 1
ATOM 697 C CA . LEU A 1 90 ? -5.137 -0.275 13.038 1.00 95.25 90 LEU A CA 1
ATOM 698 C C . LEU A 1 90 ? -6.539 -0.887 12.837 1.00 95.25 90 LEU A C 1
ATOM 700 O O . LEU A 1 90 ? -7.533 -0.180 12.978 1.00 95.25 90 LEU A O 1
ATOM 704 N N . ASP A 1 91 ? -6.642 -2.183 12.518 1.00 92.75 91 ASP A N 1
ATOM 705 C CA . ASP A 1 91 ? -7.908 -2.901 12.276 1.00 92.75 91 ASP A CA 1
ATOM 706 C C . ASP A 1 91 ? -8.739 -2.327 11.105 1.00 92.75 91 ASP A C 1
ATOM 708 O O . ASP A 1 91 ? -9.976 -2.350 11.104 1.00 92.75 91 ASP A O 1
ATOM 712 N N . TYR A 1 92 ? -8.065 -1.804 10.070 1.00 95.25 92 TYR A N 1
ATOM 713 C CA . TYR A 1 92 ? -8.736 -1.473 8.811 1.00 95.25 92 TYR A CA 1
ATOM 714 C C . TYR A 1 92 ? -9.303 -2.746 8.176 1.00 95.25 92 TYR A C 1
ATOM 716 O O . TYR A 1 92 ? -8.611 -3.751 8.018 1.00 95.25 92 TYR A O 1
ATOM 724 N N . LEU A 1 93 ? -10.573 -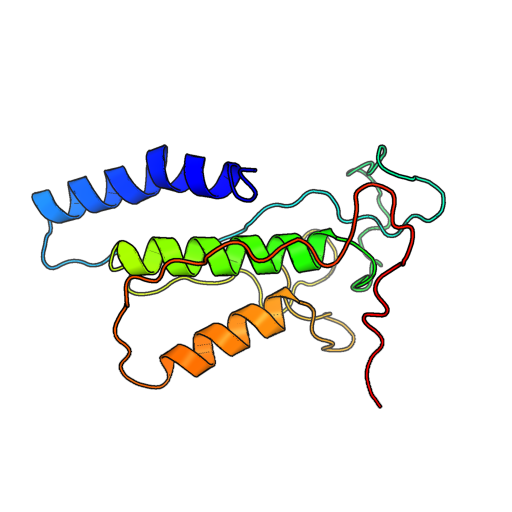2.693 7.775 1.00 93.38 93 LEU A N 1
ATOM 725 C CA . LEU A 1 93 ? -11.284 -3.838 7.209 1.00 93.38 93 LEU A CA 1
ATOM 726 C C . LEU A 1 93 ? -10.818 -4.156 5.785 1.00 93.38 93 LEU A C 1
ATOM 728 O O . LEU A 1 93 ? -10.738 -5.322 5.406 1.00 93.38 93 LEU A O 1
ATOM 732 N N . ILE A 1 94 ? -10.568 -3.117 4.988 1.00 93.69 94 ILE A N 1
ATOM 733 C CA . ILE A 1 94 ? -10.154 -3.215 3.586 1.00 93.69 94 ILE A CA 1
ATOM 734 C C . ILE A 1 94 ? -9.102 -2.140 3.327 1.00 93.69 94 ILE A C 1
ATOM 736 O O . ILE A 1 94 ? -9.257 -0.997 3.762 1.00 93.69 94 ILE A O 1
ATOM 740 N N . VAL A 1 95 ? -8.065 -2.514 2.579 1.00 94.88 95 VAL A N 1
ATOM 741 C CA . VAL A 1 95 ? -7.105 -1.591 1.972 1.00 94.88 95 VAL A CA 1
ATOM 742 C C . VAL A 1 95 ? -7.116 -1.841 0.471 1.00 94.88 95 VAL A C 1
ATOM 744 O O . VAL A 1 95 ? -6.600 -2.852 -0.006 1.00 94.88 95 VAL A O 1
ATOM 747 N N . GLY A 1 96 ? -7.760 -0.943 -0.263 1.00 94.44 96 GLY A N 1
ATOM 748 C CA . GLY A 1 96 ? -7.803 -0.967 -1.712 1.00 94.44 96 GLY A CA 1
ATOM 749 C C . GLY A 1 96 ? -6.462 -0.538 -2.284 1.00 94.44 96 GLY A C 1
ATOM 750 O O . GLY A 1 96 ? -5.958 0.547 -1.988 1.00 94.44 96 GLY A O 1
ATOM 751 N N . ALA A 1 97 ? -5.878 -1.403 -3.109 1.00 92.50 97 ALA A N 1
ATOM 752 C CA . ALA A 1 97 ? -4.901 -0.949 -4.078 1.00 92.50 97 ALA A CA 1
ATOM 753 C C . ALA A 1 97 ? -5.631 -0.144 -5.152 1.00 92.50 97 ALA A C 1
ATOM 755 O O . ALA A 1 97 ? -6.759 -0.474 -5.517 1.00 92.50 97 ALA A O 1
ATOM 756 N N . ASP A 1 98 ? -4.958 0.882 -5.653 1.00 88.44 98 ASP A N 1
ATOM 757 C CA . ASP A 1 98 ? -5.390 1.600 -6.848 1.00 88.44 98 ASP A CA 1
ATOM 758 C C . ASP A 1 98 ? -5.489 0.661 -8.084 1.00 88.44 98 ASP A C 1
ATOM 760 O O . ASP A 1 98 ? -5.290 -0.555 -7.985 1.00 88.44 98 ASP A O 1
ATOM 764 N N . GLN A 1 99 ? -5.810 1.213 -9.249 1.00 89.69 99 GLN A N 1
ATOM 765 C CA . GLN A 1 99 ? -6.173 0.545 -10.495 1.00 89.69 99 GLN A CA 1
ATOM 766 C C . GLN A 1 99 ? -5.409 -0.765 -10.781 1.00 89.69 99 GLN A C 1
ATOM 768 O O . GLN A 1 99 ? -4.178 -0.832 -10.873 1.00 89.69 99 GLN A O 1
ATOM 773 N N . LEU A 1 100 ? -6.171 -1.841 -11.025 1.00 90.88 100 LEU A N 1
ATOM 774 C CA . LEU A 1 100 ? -5.607 -3.096 -11.530 1.00 90.88 100 LEU A CA 1
ATOM 775 C C . LEU A 1 100 ? -5.005 -2.895 -12.928 1.00 90.88 100 LEU A C 1
ATOM 777 O O . LEU A 1 100 ? -3.912 -3.382 -13.199 1.00 90.88 100 LEU A O 1
ATOM 781 N N . ILE A 1 101 ? -5.713 -2.165 -13.790 1.00 88.69 101 ILE A N 1
ATOM 782 C CA . ILE A 1 101 ? -5.301 -1.804 -15.147 1.00 88.69 101 ILE A CA 1
ATOM 783 C C . ILE A 1 101 ? -5.505 -0.296 -15.288 1.00 88.69 101 ILE A C 1
ATOM 785 O O . ILE A 1 101 ? -6.635 0.166 -15.139 1.00 88.69 101 ILE A O 1
ATOM 789 N N . GLY A 1 102 ? -4.434 0.438 -15.585 1.00 78.75 102 GLY A N 1
ATOM 790 C CA . GLY A 1 102 ? -4.499 1.853 -15.950 1.00 78.75 102 GLY A CA 1
ATOM 791 C C . GLY A 1 102 ? -4.338 2.011 -17.458 1.00 78.75 102 GLY A C 1
ATOM 792 O O . GLY A 1 102 ? -3.472 1.365 -18.046 1.00 78.75 102 GLY A O 1
ATOM 793 N N . GLY A 1 103 ? -5.195 2.815 -18.094 1.00 75.00 103 GLY A N 1
ATOM 794 C CA . GLY A 1 103 ? -5.153 3.090 -19.534 1.00 75.00 103 GLY A CA 1
ATOM 795 C C . GLY A 1 103 ? -3.935 3.931 -19.946 1.00 75.00 103 GLY A C 1
ATOM 796 O O . GLY A 1 103 ? -2.910 3.922 -19.280 1.00 75.00 103 GLY A O 1
ATOM 797 N N . PRO A 1 104 ? -3.984 4.691 -21.049 1.00 72.56 104 PRO A N 1
ATOM 798 C CA . PRO A 1 104 ? -2.957 5.695 -21.318 1.00 72.56 104 PRO A CA 1
ATOM 799 C C . PRO A 1 104 ? -2.781 6.646 -20.123 1.00 72.56 104 PRO A C 1
ATOM 801 O O . PRO A 1 104 ? -3.681 6.784 -19.298 1.00 72.56 104 PRO A O 1
ATOM 804 N N . TRP A 1 105 ? -1.638 7.330 -20.044 1.00 69.12 105 TRP A N 1
ATOM 805 C CA . TRP A 1 105 ? -1.434 8.392 -19.054 1.00 69.12 105 TRP A CA 1
ATOM 806 C C . TRP A 1 105 ? -2.665 9.315 -18.927 1.00 69.12 105 TRP A C 1
ATOM 808 O O . TRP A 1 105 ? -3.257 9.664 -19.958 1.00 69.12 105 TRP A O 1
ATOM 818 N N . PRO A 1 106 ? -3.026 9.740 -17.702 1.00 69.25 106 PRO A N 1
ATOM 819 C CA . PRO A 1 106 ? -2.278 9.592 -16.441 1.00 69.25 106 PRO A CA 1
ATOM 820 C C . PRO A 1 1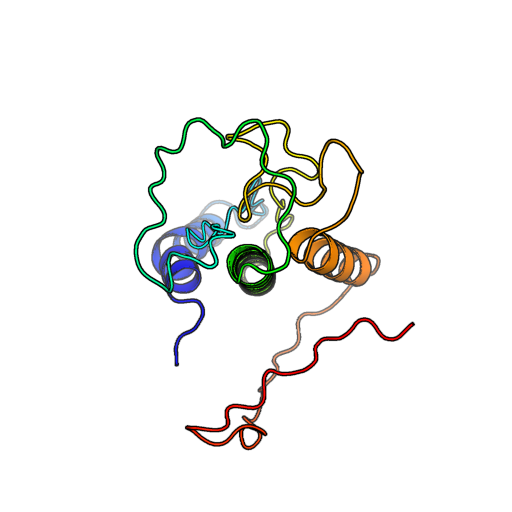06 ? -2.425 8.249 -15.713 1.00 69.25 106 PRO A C 1
ATOM 822 O O . PRO A 1 106 ? -1.793 8.066 -14.682 1.00 69.25 106 PRO A O 1
ATOM 825 N N . ASP A 1 107 ? -3.181 7.294 -16.253 1.00 74.81 107 ASP A N 1
ATOM 826 C CA . ASP A 1 107 ? -3.554 6.085 -15.507 1.00 74.81 107 ASP A CA 1
ATOM 827 C C . ASP A 1 107 ? -2.437 5.016 -15.440 1.00 74.81 107 ASP A C 1
ATOM 829 O O . ASP A 1 107 ? -2.325 4.284 -14.458 1.00 74.81 107 ASP A O 1
ATOM 833 N N . ASN A 1 108 ? -1.565 4.909 -16.455 1.00 74.50 108 ASN A N 1
ATOM 834 C CA . ASN A 1 108 ? -0.458 3.934 -16.464 1.00 74.50 108 ASN A CA 1
ATOM 835 C C . ASN A 1 108 ? 0.826 4.471 -15.809 1.00 74.50 108 ASN A C 1
ATOM 837 O O . ASN A 1 108 ? 1.837 4.689 -16.484 1.00 74.50 108 ASN A O 1
ATOM 841 N N . GLU A 1 109 ? 0.798 4.672 -14.491 1.00 77.50 109 GLU A N 1
ATOM 842 C CA . GLU A 1 109 ? 1.968 5.081 -13.700 1.00 77.50 109 GLU A CA 1
ATOM 843 C C . GLU A 1 109 ? 2.274 4.144 -12.510 1.00 77.50 109 GLU A C 1
ATOM 845 O O . GLU A 1 109 ? 1.376 3.442 -12.035 1.00 77.50 109 GLU A O 1
ATOM 850 N N . PRO A 1 110 ? 3.527 4.132 -11.989 1.00 75.25 110 PRO A N 1
ATOM 851 C CA . PRO A 1 110 ? 3.956 3.226 -10.921 1.00 75.25 110 PRO A CA 1
ATOM 852 C C . PRO A 1 110 ? 3.109 3.177 -9.658 1.00 75.25 110 PRO A C 1
ATOM 854 O O . PRO A 1 110 ? 2.944 2.111 -9.061 1.00 75.25 110 PRO A O 1
ATOM 857 N N . ALA A 1 111 ? 2.592 4.326 -9.236 1.00 80.25 111 ALA A N 1
ATOM 858 C CA . ALA A 1 111 ? 1.797 4.427 -8.024 1.00 80.25 111 ALA A CA 1
ATOM 859 C C . ALA A 1 111 ? 0.371 3.882 -8.209 1.00 80.25 111 ALA A C 1
ATOM 861 O O . ALA A 1 111 ? -0.235 3.434 -7.232 1.00 80.25 111 ALA A O 1
ATOM 862 N N . VAL A 1 112 ? -0.113 3.840 -9.453 1.00 86.75 112 VAL A N 1
ATOM 863 C CA . VAL A 1 112 ? -1.518 3.633 -9.819 1.00 86.75 112 VAL A CA 1
ATOM 864 C C . VAL A 1 112 ? -1.735 2.227 -10.381 1.00 86.75 112 VAL A C 1
ATOM 866 O O . VAL A 1 112 ? -2.296 1.370 -9.694 1.00 86.75 112 VAL A O 1
ATOM 869 N N . ALA A 1 113 ? -1.212 1.936 -11.574 1.00 87.31 113 ALA A N 1
ATOM 870 C CA . ALA A 1 113 ? -1.529 0.717 -12.313 1.00 87.31 113 ALA A CA 1
ATOM 871 C C . ALA A 1 113 ? -0.770 -0.521 -11.808 1.00 87.31 113 ALA A C 1
ATOM 873 O O . ALA A 1 113 ? 0.367 -0.449 -11.342 1.00 87.31 113 ALA A O 1
ATOM 874 N N . SER A 1 114 ? -1.376 -1.700 -11.950 1.00 90.19 114 SER A N 1
ATOM 875 C CA . SER A 1 114 ? -0.758 -2.989 -11.587 1.00 90.19 114 SER A CA 1
ATOM 876 C C . SER A 1 114 ? -0.433 -3.872 -12.807 1.00 90.19 114 SER A C 1
ATOM 878 O O . SER A 1 114 ? 0.485 -4.697 -12.762 1.00 90.19 114 SER A O 1
ATOM 880 N N . LEU A 1 115 ? -1.155 -3.685 -13.909 1.00 88.88 115 LEU A N 1
ATOM 881 C CA . LEU A 1 115 ? -1.000 -4.407 -15.168 1.00 88.88 115 LEU A CA 1
ATOM 882 C C . LEU A 1 115 ? -0.876 -3.425 -16.333 1.00 88.88 115 LEU A C 1
ATOM 884 O O . LEU A 1 115 ? -1.528 -2.381 -16.347 1.00 88.88 115 LEU A O 1
ATOM 888 N N . ASP A 1 116 ? -0.098 -3.809 -17.338 1.00 83.69 116 ASP A N 1
ATOM 889 C CA . ASP A 1 116 ? -0.032 -3.100 -18.611 1.00 83.69 116 ASP A CA 1
ATOM 890 C C . ASP A 1 116 ? -1.352 -3.282 -19.379 1.00 83.69 116 ASP A C 1
ATOM 892 O O . ASP A 1 116 ? -1.813 -4.408 -19.578 1.00 83.69 116 ASP A O 1
ATOM 896 N N . TRP A 1 117 ? -1.981 -2.191 -19.821 1.00 83.50 117 TRP A N 1
ATOM 897 C CA . TRP A 1 117 ? -3.318 -2.253 -20.428 1.00 83.50 117 TRP A CA 1
ATOM 898 C C . TRP A 1 117 ? -3.361 -2.874 -21.825 1.00 83.50 117 TRP A C 1
ATOM 900 O O . TRP A 1 117 ? -4.434 -3.283 -22.270 1.00 83.50 117 TRP A O 1
ATOM 910 N N . ARG A 1 118 ? -2.227 -2.942 -22.533 1.00 83.81 118 ARG A N 1
ATOM 911 C CA . ARG A 1 118 ? -2.153 -3.520 -23.884 1.00 83.81 118 ARG A CA 1
ATOM 912 C C . ARG A 1 118 ? -1.865 -5.008 -23.826 1.00 83.81 118 ARG A C 1
ATOM 914 O O . ARG A 1 118 ? -2.427 -5.784 -24.593 1.00 83.81 118 ARG A O 1
ATOM 921 N N . THR A 1 119 ? -0.950 -5.385 -22.943 1.00 86.12 119 THR A N 1
ATOM 922 C CA . THR A 1 119 ? -0.361 -6.727 -22.896 1.00 86.12 119 THR A CA 1
ATOM 923 C C . THR A 1 119 ? -0.883 -7.570 -21.735 1.00 86.12 119 THR A C 1
ATOM 925 O O . THR A 1 119 ? -0.739 -8.790 -21.759 1.00 86.12 119 THR A O 1
ATOM 928 N N . GLY A 1 120 ? -1.493 -6.948 -20.721 1.00 87.94 120 GLY A N 1
ATOM 929 C CA . GLY A 1 120 ? -1.890 -7.599 -19.470 1.00 87.94 120 GLY A CA 1
ATOM 930 C C . GLY A 1 120 ? -0.707 -7.959 -18.568 1.00 87.94 120 GLY A C 1
ATOM 931 O O . GLY A 1 120 ? -0.873 -8.699 -17.598 1.00 87.94 120 GLY A O 1
ATOM 932 N N . GLU A 1 121 ? 0.498 -7.489 -18.887 1.00 86.75 121 GLU A N 1
ATOM 933 C CA . GLU A 1 121 ? 1.708 -7.895 -18.189 1.00 86.75 121 GLU A CA 1
ATOM 934 C C . GLU A 1 121 ? 1.799 -7.252 -16.795 1.00 86.75 121 GLU A C 1
ATOM 936 O O . GLU A 1 121 ? 1.640 -6.044 -16.630 1.00 86.75 121 GLU A O 1
ATOM 941 N N . ALA A 1 122 ? 2.089 -8.059 -15.774 1.00 90.12 122 ALA A N 1
ATOM 942 C CA . ALA A 1 122 ? 2.115 -7.615 -14.382 1.00 90.12 122 ALA A CA 1
ATOM 943 C C . ALA A 1 122 ? 3.387 -6.846 -13.989 1.00 90.12 122 ALA A C 1
ATOM 945 O O . ALA A 1 122 ? 4.489 -7.148 -14.458 1.00 90.12 122 ALA A O 1
ATOM 946 N N . ASN A 1 123 ? 3.258 -5.893 -13.065 1.00 85.69 123 ASN A N 1
ATOM 947 C CA . ASN A 1 123 ? 4.381 -5.204 -12.420 1.00 85.69 123 ASN A CA 1
ATOM 948 C C . ASN A 1 123 ? 4.588 -5.662 -10.958 1.00 85.69 123 ASN A C 1
ATOM 950 O O . ASN A 1 123 ? 3.911 -6.562 -10.461 1.00 85.69 123 ASN A O 1
ATOM 954 N N . ALA A 1 124 ? 5.548 -5.052 -10.256 1.00 88.19 124 ALA A N 1
ATOM 955 C CA . ALA A 1 124 ? 5.851 -5.395 -8.864 1.00 88.19 124 ALA A CA 1
ATOM 956 C C . ALA A 1 124 ? 4.654 -5.183 -7.914 1.00 88.19 124 ALA A C 1
ATOM 958 O O . ALA A 1 124 ? 4.438 -5.999 -7.016 1.00 88.19 124 ALA A O 1
ATOM 959 N N . LYS A 1 125 ? 3.850 -4.132 -8.132 1.00 89.38 125 LYS A N 1
ATOM 960 C CA . LYS A 1 125 ? 2.667 -3.822 -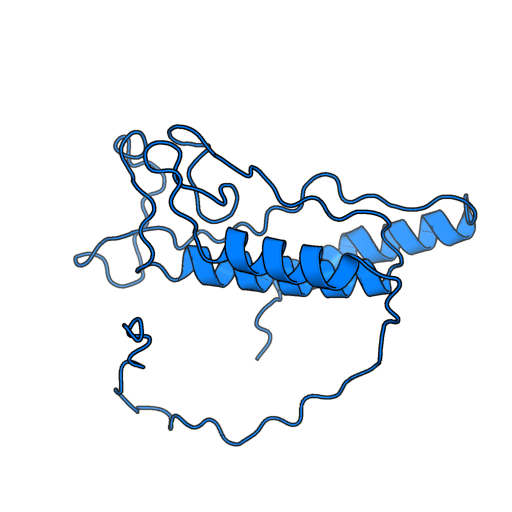7.317 1.00 89.38 125 LYS A CA 1
ATOM 961 C C . LYS A 1 125 ? 1.610 -4.913 -7.459 1.00 89.38 125 LYS A C 1
ATOM 963 O O . LYS A 1 125 ? 1.119 -5.388 -6.439 1.00 89.38 125 LYS A O 1
ATOM 968 N N . TYR A 1 126 ? 1.346 -5.398 -8.678 1.00 93.06 126 TYR A N 1
ATOM 969 C CA . TYR A 1 126 ? 0.457 -6.549 -8.888 1.00 93.06 126 TYR A CA 1
ATOM 970 C C . TYR A 1 126 ? 0.870 -7.751 -8.037 1.00 93.06 126 TYR A C 1
ATOM 972 O O . TYR A 1 126 ? 0.042 -8.335 -7.339 1.00 93.06 126 TYR A O 1
ATOM 980 N N . TRP A 1 127 ? 2.152 -8.121 -8.070 1.00 94.50 127 TRP A N 1
ATOM 981 C CA . TRP A 1 127 ? 2.638 -9.290 -7.339 1.00 94.50 127 TRP A CA 1
ATOM 982 C C . TRP A 1 127 ? 2.572 -9.104 -5.823 1.00 94.50 127 TRP A C 1
ATOM 984 O O . TRP A 1 127 ? 2.183 -10.037 -5.122 1.00 94.50 127 TRP A O 1
ATOM 994 N N . ALA A 1 128 ? 2.881 -7.906 -5.319 1.00 94.25 128 ALA A N 1
ATOM 995 C CA . ALA A 1 128 ? 2.742 -7.581 -3.902 1.00 94.25 128 ALA A CA 1
ATOM 996 C C . ALA A 1 128 ? 1.275 -7.653 -3.443 1.00 94.25 128 ALA A C 1
ATOM 998 O O . ALA A 1 128 ? 0.970 -8.337 -2.467 1.00 94.25 128 ALA A O 1
ATOM 999 N N . VAL A 1 129 ? 0.355 -7.022 -4.181 1.00 94.38 129 VAL A N 1
ATOM 1000 C CA . VAL A 1 129 ? -1.089 -7.062 -3.895 1.00 94.38 129 VAL A CA 1
ATOM 1001 C C . VAL A 1 129 ? -1.608 -8.496 -3.947 1.00 94.38 129 VAL A C 1
ATOM 1003 O O . VAL A 1 129 ? -2.305 -8.932 -3.034 1.00 94.38 129 VAL A O 1
ATOM 1006 N N . ARG A 1 130 ? -1.225 -9.268 -4.971 1.00 95.50 130 ARG A N 1
ATOM 1007 C CA . ARG A 1 130 ? -1.618 -10.674 -5.106 1.00 95.50 130 ARG A CA 1
ATOM 1008 C C . ARG A 1 130 ? -1.118 -11.517 -3.936 1.00 95.50 130 ARG A C 1
ATOM 1010 O O . ARG A 1 130 ? -1.882 -12.332 -3.422 1.00 95.50 130 ARG A O 1
ATOM 1017 N N . LEU A 1 131 ? 0.130 -11.333 -3.506 1.00 95.19 131 LEU A N 1
ATOM 1018 C CA . LEU A 1 131 ? 0.685 -12.033 -2.347 1.00 95.19 131 LEU A CA 1
ATOM 1019 C C . LEU A 1 131 ? -0.117 -11.713 -1.079 1.00 95.19 131 LEU A C 1
ATOM 1021 O O . LEU A 1 131 ? -0.546 -12.634 -0.388 1.00 95.19 131 LEU A O 1
ATOM 1025 N N . LEU A 1 132 ? -0.362 -10.430 -0.803 1.00 93.69 132 LEU A N 1
ATOM 1026 C CA . LEU A 1 132 ? -1.126 -9.982 0.367 1.00 93.69 132 LEU A CA 1
ATOM 1027 C C . LEU A 1 132 ? -2.571 -10.501 0.344 1.00 93.69 132 LEU A C 1
ATOM 1029 O O . LEU A 1 132 ? -3.054 -11.017 1.350 1.00 93.69 132 LEU A O 1
ATOM 1033 N N . ALA A 1 133 ? -3.232 -10.451 -0.814 1.00 91.69 133 ALA A N 1
ATOM 1034 C CA . ALA A 1 133 ? -4.574 -10.997 -0.994 1.00 91.69 133 ALA A CA 1
ATOM 1035 C C . ALA A 1 133 ? -4.607 -12.515 -0.751 1.00 91.69 133 ALA A C 1
ATOM 1037 O O . ALA A 1 133 ? -5.466 -13.001 -0.020 1.00 91.69 133 ALA A O 1
ATOM 1038 N N . THR A 1 134 ? -3.626 -13.252 -1.286 1.00 92.56 134 THR A N 1
ATOM 1039 C CA . THR A 1 134 ? -3.505 -14.708 -1.085 1.00 92.56 134 THR A CA 1
ATOM 1040 C C . THR A 1 134 ? -3.274 -15.046 0.393 1.00 92.56 134 THR A C 1
ATOM 1042 O O . THR A 1 134 ? -3.846 -15.997 0.928 1.00 92.56 134 THR A O 1
ATOM 1045 N N . LEU A 1 135 ? -2.463 -14.250 1.102 1.00 86.44 135 LEU A N 1
ATOM 1046 C CA . LEU A 1 135 ? -2.274 -14.405 2.547 1.00 86.44 135 LEU A CA 1
ATOM 1047 C C . LEU A 1 135 ? -3.595 -14.232 3.312 1.00 86.44 135 LEU A C 1
ATOM 1049 O O . LEU A 1 135 ? -3.824 -14.968 4.276 1.00 86.44 135 LEU A O 1
ATOM 1053 N N . GLY A 1 136 ? -4.458 -13.320 2.858 1.00 83.69 136 GLY A N 1
ATOM 1054 C CA . GLY A 1 136 ? -5.767 -13.008 3.437 1.00 83.69 136 GLY A CA 1
ATOM 1055 C C . GLY A 1 136 ? -6.901 -13.996 3.130 1.00 83.69 136 GLY A C 1
ATOM 1056 O O . GLY A 1 136 ? -7.977 -13.856 3.703 1.00 83.69 136 GLY A O 1
ATOM 1057 N N . GLU A 1 137 ? -6.696 -15.024 2.297 1.00 87.50 137 GLU A N 1
ATOM 1058 C CA . GLU A 1 137 ? -7.744 -16.004 1.928 1.00 87.50 137 GLU A CA 1
ATOM 1059 C C . GLU A 1 137 ? -8.284 -16.834 3.105 1.00 87.50 137 GLU A C 1
ATOM 1061 O O . GLU A 1 137 ? -9.299 -17.524 2.995 1.00 87.50 137 GLU A O 1
ATOM 1066 N N . ARG A 1 138 ? -7.587 -16.823 4.240 1.00 87.69 138 ARG A N 1
ATOM 1067 C CA . ARG A 1 138 ? -7.999 -17.508 5.468 1.00 87.69 138 ARG A CA 1
ATOM 1068 C C . ARG A 1 138 ? -7.811 -16.563 6.647 1.00 87.69 138 ARG A C 1
ATOM 1070 O O . ARG A 1 138 ? -6.964 -15.680 6.558 1.00 87.69 138 ARG A O 1
ATOM 1077 N N . PRO A 1 139 ? -8.504 -16.785 7.777 1.00 85.06 139 PRO A N 1
ATOM 1078 C CA . PRO A 1 139 ? -8.239 -16.029 8.993 1.00 85.06 139 PRO A CA 1
ATOM 1079 C C . PRO A 1 139 ? -6.745 -16.050 9.340 1.00 85.06 139 PRO A C 1
ATOM 1081 O O . PRO A 1 139 ? -6.131 -17.121 9.429 1.00 85.06 139 PRO A O 1
ATOM 1084 N N . ARG A 1 140 ? -6.162 -14.861 9.508 1.00 84.38 140 ARG A N 1
ATOM 1085 C CA . ARG A 1 140 ? -4.774 -14.653 9.934 1.00 84.38 140 ARG A CA 1
ATOM 1086 C C . ARG A 1 140 ? -4.752 -13.792 11.187 1.00 84.38 140 ARG A C 1
ATOM 1088 O O . ARG A 1 140 ? -5.592 -12.915 11.352 1.00 84.38 140 ARG A O 1
ATOM 1095 N N . GLY A 1 141 ? -3.782 -14.061 12.054 1.00 87.00 141 GLY 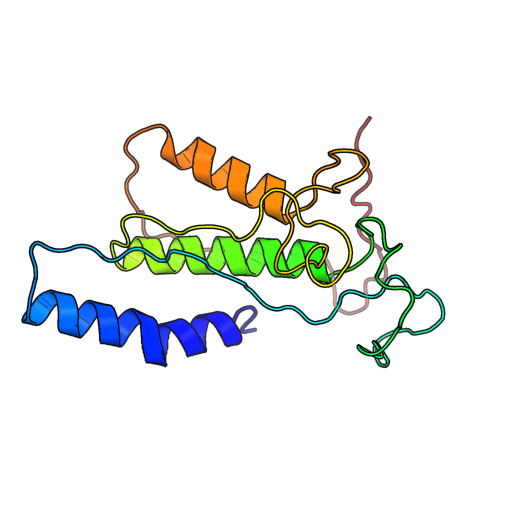A N 1
ATOM 1096 C CA . GLY A 1 141 ? -3.422 -13.169 13.150 1.00 87.00 141 GLY A CA 1
ATOM 1097 C C . GLY A 1 141 ? -2.265 -12.265 12.741 1.00 87.00 141 GLY A C 1
ATOM 1098 O O . GLY A 1 141 ? -1.427 -12.661 11.927 1.00 87.00 141 GLY A O 1
ATOM 1099 N N . LEU A 1 142 ? -2.211 -11.072 13.327 1.00 89.38 142 LEU A N 1
ATOM 1100 C CA . LEU A 1 142 ? -1.015 -10.239 13.310 1.00 89.38 142 LEU A CA 1
ATOM 1101 C C . LEU A 1 142 ? -0.082 -10.699 14.427 1.00 89.38 142 LEU A C 1
ATOM 1103 O O . LEU A 1 142 ? -0.519 -10.954 15.550 1.00 89.38 142 LEU A O 1
ATOM 1107 N N . TYR A 1 143 ? 1.202 -10.815 14.107 1.00 89.31 143 TYR A N 1
ATOM 1108 C CA . TYR A 1 143 ? 2.228 -11.237 15.049 1.00 89.31 143 TYR A CA 1
ATOM 1109 C C . TYR A 1 143 ? 3.329 -10.193 15.080 1.00 89.31 143 TYR A C 1
ATOM 1111 O O . TYR A 1 143 ? 3.883 -9.839 14.039 1.00 89.31 143 TYR A O 1
ATOM 1119 N N . ASN A 1 144 ? 3.678 -9.749 16.285 1.00 87.94 144 ASN A N 1
ATOM 1120 C CA . ASN A 1 144 ? 4.828 -8.880 16.471 1.00 87.94 144 ASN A CA 1
ATOM 1121 C C . ASN A 1 144 ? 6.084 -9.635 16.042 1.00 87.94 144 ASN A C 1
ATOM 1123 O O . ASN A 1 144 ? 6.403 -10.697 16.579 1.00 87.94 144 ASN A O 1
ATOM 1127 N N . THR A 1 145 ? 6.788 -9.072 15.071 1.00 84.56 145 THR A N 1
ATOM 1128 C CA . THR A 1 145 ? 8.052 -9.601 14.575 1.00 84.56 145 THR A CA 1
ATOM 1129 C C . THR A 1 145 ? 9.144 -8.562 14.763 1.00 84.56 145 THR A C 1
ATOM 1131 O O . THR A 1 145 ? 8.898 -7.358 14.733 1.00 84.56 145 THR A O 1
ATOM 1134 N N . THR A 1 146 ? 10.370 -9.020 14.978 1.00 82.50 146 THR A N 1
ATOM 1135 C CA . THR A 1 146 ? 11.548 -8.157 15.011 1.00 82.50 146 THR A CA 1
ATOM 1136 C C . THR A 1 146 ? 12.530 -8.691 13.992 1.00 82.50 146 THR A C 1
ATOM 1138 O O . THR A 1 146 ? 13.018 -9.813 14.113 1.00 82.50 146 THR A O 1
ATOM 1141 N N . VAL A 1 147 ? 12.825 -7.882 12.980 1.00 76.06 147 VAL A N 1
ATOM 1142 C CA . VAL A 1 147 ? 13.879 -8.201 12.023 1.00 76.06 147 VAL A CA 1
ATOM 1143 C C . VAL A 1 147 ? 15.200 -7.774 12.644 1.00 76.06 147 VAL A C 1
ATOM 1145 O O . VAL A 1 147 ? 15.461 -6.585 12.819 1.00 76.06 147 VAL A O 1
ATOM 1148 N N . GLN A 1 148 ? 16.046 -8.740 12.993 1.00 77.56 148 GLN A N 1
ATOM 1149 C CA . GLN A 1 148 ? 17.441 -8.446 13.293 1.00 77.56 148 GLN A CA 1
ATOM 1150 C C . GLN A 1 148 ? 18.147 -8.192 11.963 1.00 77.56 148 GLN A C 1
ATOM 1152 O O . GLN A 1 148 ? 18.200 -9.078 11.110 1.00 77.56 148 GLN A O 1
ATOM 1157 N N . GLY A 1 149 ? 18.643 -6.970 11.766 1.00 58.38 149 GLY A N 1
ATOM 1158 C CA . GLY A 1 149 ? 19.417 -6.626 10.581 1.00 58.38 149 GLY A CA 1
ATOM 1159 C C . GLY A 1 149 ? 20.631 -7.544 10.475 1.00 58.38 149 GLY A C 1
ATOM 1160 O O . GLY A 1 149 ? 21.584 -7.407 11.240 1.00 58.38 149 GLY A O 1
ATOM 1161 N N . GLY A 1 150 ? 20.590 -8.493 9.541 1.00 56.75 150 GLY A N 1
ATOM 1162 C CA . GLY A 1 150 ? 21.785 -9.214 9.127 1.00 56.75 150 GLY A CA 1
ATOM 1163 C C . GLY A 1 150 ? 22.781 -8.233 8.512 1.00 56.75 150 GLY A C 1
ATOM 1164 O O . GLY A 1 150 ? 22.388 -7.184 7.995 1.00 56.75 150 GLY A O 1
ATOM 1165 N N . ALA A 1 151 ? 24.074 -8.561 8.561 1.00 51.62 151 ALA A N 1
ATOM 1166 C CA . ALA A 1 151 ? 25.073 -7.796 7.824 1.00 51.62 151 ALA A CA 1
ATOM 1167 C C . ALA A 1 151 ? 24.608 -7.652 6.368 1.00 51.62 151 ALA A C 1
ATOM 1169 O O . ALA A 1 151 ? 24.249 -8.653 5.743 1.00 51.62 151 ALA A O 1
ATOM 1170 N N . SER A 1 152 ? 24.591 -6.419 5.846 1.00 51.53 152 SER A N 1
ATOM 1171 C CA . SER A 1 152 ? 24.316 -6.197 4.428 1.00 51.53 152 SER A CA 1
ATOM 1172 C C . SER A 1 152 ? 25.234 -7.125 3.626 1.00 51.53 152 SER A C 1
ATOM 1174 O O . SER A 1 152 ? 26.455 -7.057 3.811 1.00 51.53 152 SER A O 1
ATOM 1176 N N . PRO A 1 153 ? 24.700 -7.991 2.746 1.00 51.12 153 PRO A N 1
ATOM 1177 C CA . PRO A 1 153 ? 25.547 -8.810 1.885 1.00 51.12 153 PRO A CA 1
ATOM 1178 C C . PRO A 1 153 ? 26.381 -7.944 0.925 1.00 51.12 153 PRO A C 1
ATOM 1180 O O . PRO A 1 153 ? 27.347 -8.431 0.340 1.00 51.12 153 PRO A O 1
ATOM 1183 N N . PHE A 1 154 ? 26.044 -6.655 0.807 1.00 48.06 154 PHE A N 1
ATOM 1184 C CA . PHE A 1 154 ? 26.745 -5.658 0.012 1.00 48.06 154 PHE A CA 1
ATOM 1185 C C . PHE A 1 154 ? 27.524 -4.702 0.915 1.00 48.06 154 PHE A C 1
ATOM 1187 O O . PHE A 1 154 ? 26.960 -4.057 1.807 1.00 48.06 154 PHE A O 1
ATOM 1194 N N . LYS A 1 155 ? 28.832 -4.592 0.678 1.00 46.47 155 LYS A N 1
ATOM 1195 C CA . LYS A 1 155 ? 29.660 -3.561 1.313 1.00 46.47 155 LYS A CA 1
ATOM 1196 C C . LYS A 1 155 ? 29.391 -2.205 0.641 1.00 46.47 155 LYS A C 1
ATOM 1198 O O . LYS A 1 155 ? 29.120 -2.180 -0.558 1.00 46.47 155 LYS A O 1
ATOM 1203 N N . PRO A 1 156 ? 29.500 -1.072 1.354 1.00 41.41 156 PRO A N 1
ATOM 1204 C CA . PRO A 1 156 ? 29.525 0.237 0.704 1.00 41.41 156 PRO A CA 1
ATOM 1205 C C . PRO A 1 156 ? 30.607 0.255 -0.391 1.00 41.41 156 PRO A C 1
ATOM 1207 O O . PRO A 1 156 ? 31.767 -0.038 -0.107 1.00 41.41 156 PRO A O 1
ATOM 1210 N N . GLY A 1 157 ? 30.217 0.534 -1.639 1.00 49.72 157 GLY A N 1
ATOM 1211 C CA . GLY A 1 157 ? 31.106 0.500 -2.811 1.00 49.72 157 GLY A CA 1
ATOM 1212 C C . GLY A 1 157 ? 31.122 -0.817 -3.602 1.00 49.72 157 GLY A C 1
ATOM 1213 O O . GLY A 1 157 ? 31.873 -0.931 -4.568 1.00 49.72 157 GLY A O 1
ATOM 1214 N N . ASP A 1 158 ? 30.307 -1.807 -3.233 1.00 48.06 158 ASP A N 1
ATOM 1215 C CA . ASP A 1 158 ? 30.149 -3.039 -4.008 1.00 48.06 158 ASP A CA 1
ATOM 1216 C C . ASP A 1 158 ? 29.325 -2.755 -5.279 1.00 48.06 158 ASP A C 1
ATOM 1218 O O . ASP A 1 158 ? 28.111 -2.579 -5.227 1.00 48.06 158 ASP A O 1
ATOM 1222 N N . SER A 1 159 ? 29.992 -2.680 -6.435 1.00 48.41 159 SER A N 1
ATOM 1223 C CA . SER A 1 159 ? 29.388 -2.402 -7.751 1.00 48.41 159 SER A CA 1
ATOM 1224 C C . SER A 1 159 ? 28.684 -3.610 -8.378 1.00 48.41 159 SER A C 1
ATOM 1226 O O . SER A 1 159 ? 28.323 -3.583 -9.558 1.00 48.41 159 SER A O 1
ATOM 1228 N N . ARG A 1 160 ? 28.489 -4.689 -7.610 1.00 46.06 160 ARG A N 1
ATOM 1229 C CA . ARG A 1 160 ? 27.713 -5.846 -8.047 1.00 46.06 160 ARG A CA 1
ATOM 1230 C C . ARG A 1 160 ? 26.255 -5.424 -8.201 1.00 46.06 160 ARG A C 1
ATOM 1232 O O . ARG A 1 160 ? 25.485 -5.463 -7.248 1.00 46.06 160 ARG A O 1
ATOM 1239 N N . GLN A 1 161 ? 25.887 -5.043 -9.425 1.00 45.97 161 GLN A N 1
ATOM 1240 C CA . GLN A 1 161 ? 24.504 -5.064 -9.888 1.00 45.97 161 GLN A CA 1
ATOM 1241 C C . GLN A 1 161 ? 23.946 -6.435 -9.511 1.00 45.97 161 GLN A C 1
ATOM 1243 O O . GLN A 1 161 ? 24.410 -7.462 -10.009 1.00 45.97 161 GLN A O 1
ATOM 1248 N N . GLY A 1 162 ? 23.026 -6.466 -8.549 1.00 42.25 162 GLY A N 1
ATOM 1249 C CA . GLY A 1 162 ? 22.344 -7.698 -8.200 1.00 42.25 162 GLY A CA 1
ATOM 1250 C C . GLY A 1 162 ? 21.682 -8.221 -9.465 1.00 42.25 162 GLY A C 1
ATOM 1251 O O . GLY A 1 162 ? 20.797 -7.564 -10.009 1.00 42.25 162 GLY A O 1
ATOM 1252 N N . ASN A 1 163 ? 22.116 -9.383 -9.951 1.00 40.22 163 ASN A N 1
ATOM 1253 C CA . ASN A 1 163 ? 21.422 -10.075 -11.025 1.00 40.22 163 ASN A CA 1
ATOM 1254 C C . ASN A 1 163 ? 20.106 -10.612 -10.455 1.00 40.22 163 ASN A C 1
ATOM 1256 O O . ASN A 1 163 ? 19.983 -11.796 -10.154 1.00 40.22 163 ASN A O 1
ATOM 1260 N N . CYS A 1 164 ? 19.103 -9.742 -10.337 1.00 38.12 164 CYS A N 1
ATOM 1261 C CA . CYS A 1 164 ? 17.704 -10.151 -10.356 1.00 38.12 164 CYS A CA 1
ATOM 1262 C C . CYS A 1 164 ? 17.372 -10.576 -11.796 1.00 38.12 164 CYS A C 1
ATOM 1264 O O . CYS A 1 164 ? 16.601 -9.929 -12.497 1.00 38.12 164 CYS A O 1
ATOM 1266 N N . GLY A 1 165 ? 18.059 -11.611 -12.280 1.00 32.50 165 GLY A N 1
ATOM 1267 C CA . GLY A 1 165 ? 17.723 -12.277 -13.525 1.00 32.50 165 GLY A CA 1
ATOM 1268 C C . GLY A 1 165 ? 16.547 -13.205 -13.268 1.00 32.50 165 GLY A C 1
ATOM 1269 O O . GLY A 1 165 ? 16.524 -13.904 -12.256 1.00 32.50 165 GLY A O 1
ATOM 1270 N N . LEU A 1 166 ? 15.576 -13.210 -14.180 1.00 31.98 166 LEU A N 1
ATOM 1271 C CA . LEU A 1 166 ? 14.571 -14.264 -14.246 1.00 31.98 166 LEU A CA 1
ATOM 1272 C C . LEU A 1 166 ? 15.304 -15.606 -14.356 1.00 31.98 166 LEU A C 1
ATOM 1274 O O . LEU A 1 166 ? 16.003 -15.860 -15.337 1.00 31.98 166 LEU A O 1
ATOM 1278 N N . THR A 1 167 ? 15.170 -16.450 -13.338 1.00 31.84 167 THR A N 1
ATOM 1279 C CA . THR A 1 167 ? 15.468 -17.874 -13.475 1.00 31.84 167 THR A CA 1
ATOM 1280 C C . THR A 1 167 ? 14.441 -18.459 -14.439 1.00 31.84 167 THR A C 1
ATOM 1282 O O . THR A 1 167 ? 13.245 -18.406 -14.153 1.00 31.84 167 THR A O 1
ATOM 1285 N N . THR A 1 168 ? 14.922 -18.924 -15.594 1.00 36.56 168 THR A N 1
ATOM 1286 C CA . THR A 1 168 ? 14.162 -19.660 -16.619 1.00 36.56 168 THR A CA 1
ATOM 1287 C C . THR A 1 168 ? 13.585 -20.956 -16.085 1.00 36.56 168 THR A C 1
ATOM 1289 O O . THR A 1 168 ? 14.321 -21.620 -15.317 1.00 36.56 168 THR A O 1
#

pLDDT: mean 76.73, std 20.32, range [31.84, 98.19]

Secondary structure (DSSP, 8-state):
--TTHHHHHHIIIIIHHHHHHHHHH-TT---EEEEE----------TT--SS---TT-TTGGG----TTSHHHHHHHHHHHHHHHHHHHTT-SEEEES-SEE-STTSSSTTT-SEETTT--B-HHHHHHHHHHHHTTS-----------PPPSS-TT-----------

Foldseek 3Di:
DPLQVVLVVCCVPPVVVVLVVCCVPPVVDAAAAAEDFPDDLFFDPDPPDPPDDPPVPPPCQQPDFRDQVTCLLVSLLVNLLVSVLVVVVSVHPYHDYAACEFHGPPQPTNRHYQAGNPPRHGTSNVVSVVVVVVVVPDDDDDDDDDDDDDDDPDDVVRPPPPPPDPDD

Organism: NCBI:txid156174

Sequence (168 aa):
GDYFTGVDTWLQYVAEPLDAVRKELAPATRLIMNEFIPFNNEWCNNSAHPEASCDFTQASSTTVDINRKTLGWSAAAACFAYGFGRLSELDYLIVGADQLIGGPWPDNEPAVASLDWRTGEANAKYWAVRLLATLGERPRGLYNTTVQGGASPFKPGDSRQGNCGLTT